Protein AF-A0A3S5BQ56-F1 (afdb_monomer_lite)

InterPro domains:
  IPR033616 Bridge-like lipid transfer protein family member 1 [PTHR31640] (2-91)

Sequence (92 aa):
MNPGRLQLAGLEFRGHAMFSHYQLPLISDALEYAWLMELTMGRLSGQVTTPELVTLINFLSSFLSTATDLENELIPSRSYELCQHSWPQEAG

Foldseek 3Di:
DDDKDKDWPDKDKDKDFDADPDPQPPPDPDSGLDIDIDIDTGDIDIGDDPVNVVVVVVVVVVVVCVVPPPVPDPDPPDPADADSSRDGDDDD

Secondary structure (DSSP, 8-state):
-PPPEEEES-EEEEEEEEE--S---TT-S--EEEEEEEEEE--EEEE--HHHHHHHHHHHHHHHHHHT-GGG----SSSSPBPTTS-BPP--

Structure (mmCIF, N/CA/C/O backbone):
data_AF-A0A3S5BQ56-F1
#
_entry.id   AF-A0A3S5BQ56-F1
#
loop_
_atom_site.group_PDB
_atom_site.id
_atom_site.type_symbol
_atom_site.label_atom_id
_atom_site.label_alt_id
_atom_site.label_comp_id
_atom_site.label_asym_id
_atom_site.label_entity_id
_atom_site.label_seq_id
_atom_site.pdbx_PDB_ins_code
_atom_site.Cartn_x
_atom_site.Cartn_y
_atom_site.Cartn_z
_atom_site.occupancy
_atom_site.B_iso_or_equiv
_atom_site.auth_seq_id
_atom_site.auth_comp_id
_atom_site.auth_asym_id
_atom_site.auth_atom_id
_atom_site.pdbx_PDB_model_num
ATOM 1 N N . MET A 1 1 ? -12.330 -3.853 32.561 1.00 52.88 1 MET A N 1
ATOM 2 C CA . MET A 1 1 ? -12.196 -3.132 31.275 1.00 52.88 1 MET A CA 1
ATOM 3 C C . MET A 1 1 ? -12.141 -4.179 30.180 1.00 52.88 1 MET A C 1
ATOM 5 O O . MET A 1 1 ? -11.335 -5.091 30.303 1.00 52.88 1 MET A O 1
ATOM 9 N N . ASN A 1 2 ? -13.039 -4.124 29.193 1.00 65.00 2 ASN A N 1
ATOM 10 C CA . ASN A 1 2 ? -12.979 -5.045 28.055 1.00 65.00 2 ASN A CA 1
ATOM 11 C C . ASN A 1 2 ? -11.831 -4.617 27.129 1.00 65.00 2 ASN A C 1
ATOM 13 O O . ASN A 1 2 ? -11.717 -3.419 26.866 1.00 65.00 2 ASN A O 1
ATOM 17 N N . PRO A 1 3 ? -10.982 -5.544 26.656 1.00 73.25 3 PRO A N 1
ATOM 18 C CA . PRO A 1 3 ? -9.971 -5.216 25.659 1.00 73.25 3 PRO A CA 1
ATOM 19 C C . PRO A 1 3 ? -10.657 -4.766 24.363 1.00 73.25 3 PRO A C 1
ATOM 21 O O . PRO A 1 3 ? -11.652 -5.372 23.949 1.00 73.25 3 PRO A O 1
ATOM 24 N N . GLY A 1 4 ? -10.133 -3.703 23.749 1.00 80.44 4 GLY A N 1
ATOM 25 C CA . GLY A 1 4 ? -10.547 -3.277 22.417 1.00 80.44 4 GLY A CA 1
ATOM 26 C C . GLY A 1 4 ? -10.285 -4.384 21.400 1.00 80.44 4 GLY A C 1
ATOM 27 O O . GLY A 1 4 ? -9.450 -5.267 21.598 1.00 80.44 4 GLY A O 1
ATOM 28 N N . ARG A 1 5 ? -11.085 -4.410 20.339 1.00 81.56 5 ARG A N 1
ATOM 29 C CA . ARG A 1 5 ? -10.937 -5.359 19.234 1.00 81.56 5 ARG A CA 1
ATOM 30 C C . ARG A 1 5 ? -11.333 -4.654 17.955 1.00 81.56 5 ARG A C 1
ATOM 32 O O . ARG A 1 5 ? -12.453 -4.154 17.861 1.00 81.56 5 ARG A O 1
ATOM 39 N N . LEU A 1 6 ? -10.430 -4.660 16.982 1.00 85.12 6 LEU A N 1
ATOM 40 C CA . LEU A 1 6 ? -10.645 -4.168 15.628 1.00 85.12 6 LEU A CA 1
ATOM 41 C C . LEU A 1 6 ? -10.743 -5.371 14.683 1.00 85.12 6 LEU A C 1
ATOM 43 O O . LEU A 1 6 ? -9.915 -6.277 14.748 1.00 85.12 6 LEU A O 1
ATOM 47 N N . GLN A 1 7 ? -11.748 -5.392 13.815 1.00 86.88 7 GLN A N 1
ATOM 48 C CA . GLN A 1 7 ? -11.957 -6.448 12.831 1.00 86.88 7 GLN A CA 1
ATOM 49 C C . GLN A 1 7 ? -12.011 -5.848 11.431 1.00 86.88 7 GLN A C 1
ATOM 51 O O . GLN A 1 7 ? -12.800 -4.937 11.175 1.00 86.88 7 GLN A O 1
ATOM 56 N N . LEU A 1 8 ? -11.215 -6.409 10.524 1.00 88.62 8 LEU A N 1
ATOM 57 C CA . LEU A 1 8 ? -11.302 -6.158 9.093 1.00 88.62 8 LEU A CA 1
ATOM 58 C C . LEU A 1 8 ? -12.014 -7.338 8.431 1.00 88.62 8 LEU A C 1
ATOM 60 O O . LEU A 1 8 ? -11.561 -8.474 8.540 1.00 88.62 8 LEU A O 1
ATOM 64 N N . ALA A 1 9 ? -13.136 -7.074 7.765 1.00 90.94 9 ALA A N 1
ATOM 65 C CA . ALA A 1 9 ? -13.934 -8.121 7.130 1.00 90.94 9 ALA A CA 1
ATOM 66 C C . ALA A 1 9 ? -13.231 -8.782 5.927 1.00 90.94 9 ALA A C 1
ATOM 68 O O . ALA A 1 9 ? -13.573 -9.906 5.576 1.00 90.94 9 ALA A O 1
ATOM 69 N N . GLY A 1 10 ? -12.256 -8.105 5.312 1.00 90.88 10 GLY A N 1
ATOM 70 C CA . GLY A 1 10 ? -11.450 -8.654 4.223 1.00 90.88 10 GLY A CA 1
ATOM 71 C C . GLY A 1 10 ? -10.442 -7.648 3.670 1.00 90.88 10 GLY A C 1
ATOM 72 O O . GLY A 1 10 ? -10.647 -6.438 3.778 1.00 90.88 10 GLY A O 1
ATOM 73 N N . LEU A 1 11 ? -9.364 -8.162 3.085 1.00 91.94 11 LEU A N 1
ATOM 74 C CA . LEU A 1 11 ? -8.387 -7.412 2.301 1.00 91.94 11 LEU A CA 1
ATOM 75 C C . LEU A 1 11 ? -8.014 -8.282 1.099 1.00 91.94 11 LEU A C 1
ATOM 77 O O . LEU A 1 11 ? -7.493 -9.380 1.284 1.00 91.94 11 LEU A O 1
ATOM 81 N N . GLU A 1 12 ? -8.312 -7.814 -0.106 1.00 95.12 12 GLU A N 1
ATOM 82 C CA . GLU A 1 12 ? -8.025 -8.518 -1.354 1.00 95.12 12 GLU A CA 1
ATOM 83 C C . GLU A 1 12 ? -7.178 -7.623 -2.254 1.00 95.12 12 GLU A C 1
ATOM 85 O O . GLU A 1 12 ? -7.499 -6.455 -2.464 1.00 95.12 12 GLU A O 1
ATOM 90 N N . PHE A 1 13 ? -6.098 -8.183 -2.790 1.00 93.88 13 PHE A N 1
ATOM 91 C CA . PHE A 1 13 ? -5.260 -7.542 -3.792 1.00 93.88 13 PHE A CA 1
ATOM 92 C C . PHE A 1 13 ? -5.239 -8.415 -5.043 1.00 93.88 13 PHE A C 1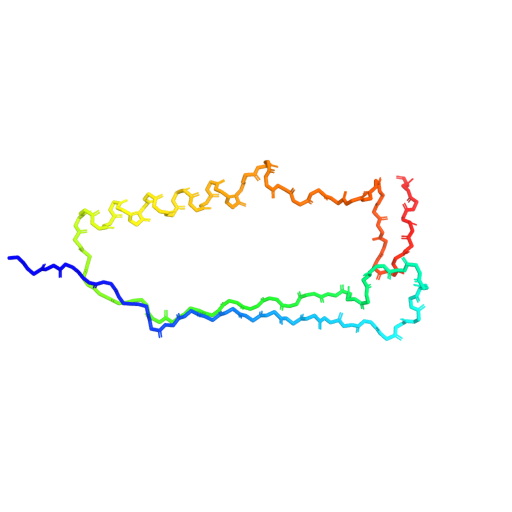
ATOM 94 O O . PHE A 1 13 ? -4.934 -9.608 -4.962 1.00 93.88 13 PHE A O 1
ATOM 101 N N . ARG A 1 14 ? -5.563 -7.827 -6.194 1.00 92.69 14 ARG A N 1
ATOM 102 C CA . ARG A 1 14 ? -5.567 -8.504 -7.492 1.00 92.69 14 ARG A CA 1
ATOM 103 C C . ARG A 1 14 ? -4.644 -7.764 -8.445 1.00 92.69 14 ARG A C 1
ATOM 105 O O . ARG A 1 14 ? -4.764 -6.556 -8.616 1.00 92.69 14 ARG A O 1
ATOM 112 N N . GLY A 1 15 ? -3.750 -8.505 -9.087 1.00 90.94 15 GLY A N 1
ATOM 113 C CA . GLY A 1 15 ? -2.896 -8.005 -10.158 1.00 90.94 15 GLY A CA 1
ATOM 114 C C . GLY A 1 15 ? -3.226 -8.715 -11.463 1.00 90.94 15 GLY A C 1
ATOM 115 O O . GLY A 1 15 ? -3.307 -9.943 -11.497 1.00 90.94 15 GLY A O 1
ATOM 116 N N . HIS A 1 16 ? -3.409 -7.948 -12.531 1.00 88.50 16 HIS A N 1
ATOM 117 C CA . HIS A 1 16 ? -3.636 -8.457 -13.875 1.00 88.50 16 HIS A CA 1
ATOM 118 C C . HIS A 1 16 ? -2.611 -7.852 -14.833 1.00 88.50 16 HIS A C 1
ATOM 120 O O . HIS A 1 16 ? -2.645 -6.654 -15.118 1.00 88.50 16 HIS A O 1
ATOM 126 N N . ALA A 1 17 ? -1.712 -8.698 -15.333 1.00 82.69 17 ALA A N 1
ATOM 127 C CA . ALA A 1 17 ? -0.800 -8.343 -16.409 1.00 82.69 17 ALA A CA 1
ATOM 128 C C . ALA A 1 17 ? -1.545 -8.359 -17.752 1.00 82.69 17 ALA A C 1
ATOM 130 O O . ALA A 1 17 ? -2.297 -9.293 -18.048 1.00 82.69 17 ALA A O 1
ATOM 131 N N . MET A 1 18 ? -1.356 -7.318 -18.561 1.00 78.88 18 MET A N 1
ATOM 132 C CA . MET A 1 18 ? -1.932 -7.207 -19.899 1.00 78.88 18 MET A CA 1
ATOM 133 C C . MET A 1 18 ? -0.831 -7.342 -20.942 1.00 78.88 18 MET A C 1
ATOM 135 O O . MET A 1 18 ? 0.102 -6.542 -20.982 1.00 78.88 18 MET A O 1
ATOM 139 N N . PHE A 1 19 ? -0.961 -8.345 -21.805 1.00 72.31 19 PHE A N 1
ATOM 140 C CA . PHE A 1 19 ? 0.030 -8.657 -22.830 1.00 72.31 19 PHE A CA 1
ATOM 141 C C . PHE A 1 19 ? -0.314 -7.984 -24.155 1.00 72.31 19 PHE A C 1
ATOM 143 O O . PHE A 1 19 ? -1.476 -7.951 -24.567 1.00 72.31 19 PHE A O 1
ATOM 150 N N . SER A 1 20 ? 0.702 -7.465 -24.841 1.00 66.44 20 SER A N 1
ATOM 151 C CA . SER A 1 20 ? 0.512 -6.891 -26.172 1.00 66.44 20 SER A CA 1
ATOM 152 C C . SER A 1 20 ? 0.426 -7.996 -27.236 1.00 66.44 20 SER A C 1
ATOM 154 O O . SER A 1 20 ? 1.119 -9.008 -27.153 1.00 66.44 20 SER A O 1
ATOM 156 N N . HIS A 1 21 ? -0.399 -7.786 -28.267 1.00 60.69 21 HIS A N 1
ATOM 157 C CA . HIS A 1 21 ? -0.461 -8.668 -29.442 1.00 60.69 21 HIS A CA 1
ATOM 158 C C . HIS A 1 21 ? 0.618 -8.341 -30.495 1.00 60.69 21 HIS A C 1
ATOM 160 O O . HIS A 1 21 ? 0.762 -9.060 -31.484 1.00 60.69 21 HIS A O 1
A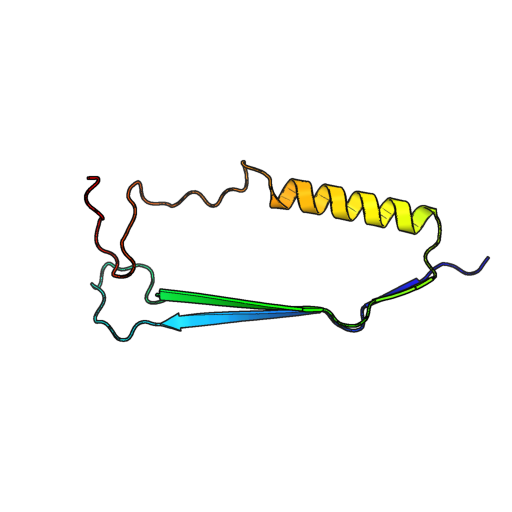TOM 166 N N . TYR A 1 22 ? 1.370 -7.251 -30.318 1.00 63.56 22 TYR A N 1
ATOM 167 C CA . TYR A 1 22 ? 2.429 -6.874 -31.248 1.00 63.56 22 TYR A CA 1
ATOM 168 C C . TYR A 1 22 ? 3.628 -7.815 -31.104 1.00 63.56 22 TYR A C 1
ATOM 170 O O . TYR A 1 22 ? 3.991 -8.216 -29.999 1.00 63.56 22 TYR A O 1
ATOM 178 N N . GLN A 1 23 ? 4.252 -8.154 -32.236 1.00 61.16 23 GLN A N 1
ATOM 179 C CA . GLN A 1 23 ? 5.489 -8.934 -32.298 1.00 61.16 23 GLN A CA 1
ATOM 180 C C . GLN A 1 23 ? 6.642 -8.100 -31.726 1.00 61.16 23 GLN A C 1
ATOM 182 O O . GLN A 1 23 ? 7.402 -7.472 -32.464 1.00 61.16 23 GLN A O 1
ATOM 187 N N . LEU A 1 24 ? 6.726 -8.042 -30.398 1.00 63.97 24 LEU A N 1
ATOM 188 C CA . LEU A 1 24 ? 7.845 -7.434 -29.697 1.00 63.97 24 LEU A CA 1
ATOM 189 C C . LEU A 1 24 ? 9.145 -8.147 -30.113 1.00 63.97 24 LEU A C 1
ATOM 191 O O . LEU A 1 24 ? 9.136 -9.362 -30.343 1.00 63.97 24 LEU A O 1
ATOM 195 N N . PRO A 1 25 ? 10.267 -7.416 -30.233 1.00 64.81 25 PRO A N 1
ATOM 196 C CA . PRO A 1 25 ? 11.562 -8.023 -30.517 1.00 64.81 25 PRO A CA 1
ATOM 197 C C . PRO A 1 25 ? 11.887 -9.122 -29.496 1.00 64.81 25 PRO A C 1
ATOM 199 O O . PRO A 1 25 ? 11.573 -8.969 -28.318 1.00 64.81 25 PRO A O 1
ATOM 202 N N . LEU A 1 26 ? 12.603 -10.178 -29.906 1.00 62.81 26 LEU A N 1
ATOM 203 C CA . LEU A 1 26 ? 13.035 -11.270 -29.009 1.00 62.81 26 LEU A CA 1
ATOM 204 C C . LEU A 1 26 ? 13.867 -10.800 -27.792 1.00 62.81 26 LEU A C 1
ATOM 206 O O . LEU A 1 26 ? 14.061 -11.567 -26.858 1.00 62.81 26 LEU A O 1
ATOM 210 N N . ILE A 1 27 ? 14.384 -9.567 -27.830 1.00 61.44 27 ILE A N 1
ATOM 211 C CA . ILE A 1 27 ? 15.193 -8.920 -26.781 1.00 61.44 27 ILE A CA 1
ATOM 212 C C . ILE A 1 27 ? 14.319 -8.159 -25.756 1.00 61.44 27 ILE A C 1
ATOM 214 O O . ILE A 1 27 ? 14.833 -7.610 -24.781 1.00 61.44 27 ILE A O 1
ATOM 218 N N . SER A 1 28 ? 13.001 -8.079 -25.962 1.00 62.41 28 SER A N 1
ATOM 219 C CA . SER A 1 28 ? 12.101 -7.421 -25.012 1.00 62.41 28 SER A CA 1
ATOM 220 C C . SER A 1 28 ? 11.920 -8.281 -23.756 1.00 62.41 28 SER A C 1
ATOM 222 O O . SER A 1 28 ? 11.448 -9.413 -23.838 1.00 62.41 28 SER A O 1
ATOM 224 N N . ASP A 1 29 ? 12.287 -7.727 -22.597 1.00 59.22 29 ASP A N 1
ATOM 225 C CA . ASP A 1 29 ? 12.180 -8.398 -21.291 1.00 59.22 29 ASP A CA 1
ATOM 226 C C . ASP A 1 29 ? 10.728 -8.493 -20.784 1.00 59.22 29 ASP A C 1
ATOM 228 O O . ASP A 1 29 ? 10.445 -9.287 -19.889 1.00 59.22 29 ASP A O 1
ATOM 232 N N . ALA A 1 30 ? 9.797 -7.703 -21.337 1.00 57.81 30 ALA A N 1
ATOM 233 C CA . ALA A 1 30 ? 8.416 -7.628 -20.870 1.00 57.81 30 ALA A CA 1
ATOM 234 C C . ALA A 1 30 ? 7.427 -7.712 -22.042 1.00 57.81 30 ALA A C 1
ATOM 236 O O . ALA A 1 30 ? 7.249 -6.768 -22.809 1.00 57.81 30 ALA A O 1
ATOM 237 N N . LEU A 1 31 ? 6.728 -8.848 -22.145 1.00 59.97 31 LEU A N 1
ATOM 238 C CA . LEU A 1 31 ? 5.553 -9.009 -23.019 1.00 59.97 31 LEU A CA 1
ATOM 239 C C . LEU A 1 31 ? 4.340 -8.195 -22.496 1.00 59.97 31 LEU A C 1
ATOM 241 O O . LEU A 1 31 ? 3.339 -8.014 -23.196 1.00 59.97 31 LEU A O 1
ATOM 245 N N . GLU A 1 32 ? 4.430 -7.735 -21.247 1.00 62.62 32 GLU A N 1
ATOM 246 C CA . GLU A 1 32 ? 3.401 -7.044 -20.476 1.00 62.62 32 GLU A CA 1
ATOM 247 C C . GLU A 1 32 ? 3.458 -5.539 -20.748 1.00 62.62 32 GLU A C 1
ATOM 249 O O . GLU A 1 32 ? 4.409 -4.855 -20.384 1.00 62.62 32 GLU A O 1
ATOM 254 N N . TYR A 1 33 ? 2.431 -5.016 -21.410 1.00 67.31 33 TYR A N 1
ATOM 255 C CA . TYR A 1 33 ? 2.340 -3.601 -21.766 1.00 67.31 33 TYR A CA 1
ATOM 256 C C . TYR A 1 33 ? 1.760 -2.752 -20.628 1.00 67.31 33 TYR A C 1
ATOM 258 O O . TYR A 1 33 ? 2.078 -1.572 -20.491 1.00 67.31 33 TYR A O 1
ATOM 266 N N . ALA A 1 34 ? 0.872 -3.335 -19.823 1.00 70.19 34 ALA A N 1
ATOM 267 C CA . ALA A 1 34 ? 0.217 -2.652 -18.718 1.00 70.19 34 ALA A CA 1
ATOM 268 C C . ALA A 1 34 ? -0.113 -3.618 -17.579 1.00 70.19 34 ALA A C 1
ATOM 270 O O . ALA A 1 34 ? -0.187 -4.835 -17.758 1.00 70.19 34 ALA A O 1
ATOM 271 N N . TRP A 1 35 ? -0.360 -3.033 -16.412 1.00 76.31 35 TRP A N 1
ATOM 272 C CA . TRP A 1 35 ? -0.613 -3.716 -15.155 1.00 76.31 35 TRP A CA 1
ATOM 273 C C . TRP A 1 35 ? -1.878 -3.084 -14.586 1.00 76.31 35 TRP A C 1
ATOM 275 O O . TRP A 1 35 ? -1.921 -1.870 -14.377 1.00 76.31 35 TRP A O 1
ATOM 285 N N . LEU A 1 36 ? -2.915 -3.883 -14.350 1.00 85.44 36 LEU A N 1
ATOM 286 C CA . LEU A 1 36 ? -4.076 -3.452 -13.583 1.00 85.44 36 LEU A CA 1
ATOM 287 C C . LEU A 1 36 ?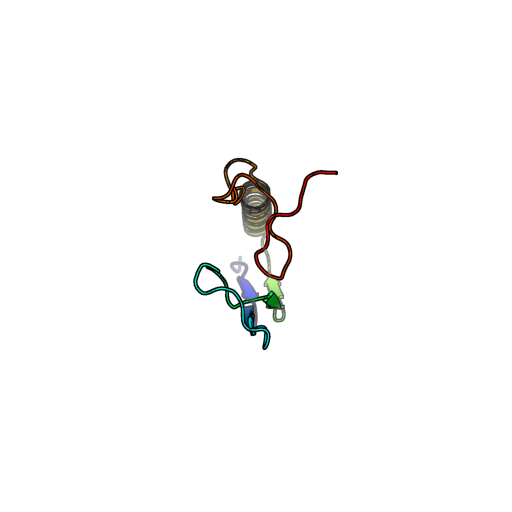 -3.948 -4.024 -12.176 1.00 85.44 36 LEU A C 1
ATOM 289 O O . LEU A 1 36 ? -3.969 -5.240 -11.991 1.00 85.44 36 LEU A O 1
ATOM 293 N N . MET A 1 37 ? -3.808 -3.140 -11.195 1.00 90.31 37 MET A N 1
ATOM 294 C CA . MET A 1 37 ? -3.790 -3.499 -9.782 1.00 90.31 37 MET A CA 1
ATOM 295 C C . MET A 1 37 ? -5.085 -3.019 -9.133 1.00 90.31 37 MET A C 1
ATOM 297 O O . MET A 1 37 ? -5.430 -1.843 -9.230 1.00 90.31 37 MET A O 1
ATOM 301 N N . GLU A 1 38 ? -5.792 -3.924 -8.468 1.00 93.88 38 GLU A N 1
ATOM 302 C CA . GLU A 1 38 ? -7.016 -3.641 -7.725 1.00 93.88 38 GLU A CA 1
ATOM 303 C C . GLU A 1 38 ? -6.807 -4.006 -6.254 1.00 93.88 38 GLU A C 1
ATOM 305 O O . GLU A 1 38 ? -6.411 -5.126 -5.927 1.00 93.88 38 GLU A O 1
ATOM 310 N N . LEU A 1 39 ? -7.070 -3.050 -5.362 1.00 92.69 39 LEU A N 1
ATOM 311 C CA . LEU A 1 39 ? -7.044 -3.253 -3.919 1.00 92.69 39 LEU A CA 1
ATOM 312 C C . LEU A 1 39 ? -8.456 -3.055 -3.372 1.00 92.69 39 LEU A C 1
ATOM 314 O O . LEU A 1 39 ? -8.993 -1.948 -3.403 1.00 92.69 39 LEU A O 1
ATOM 318 N N . THR A 1 40 ? -9.029 -4.124 -2.831 1.00 94.44 40 THR A N 1
ATOM 319 C CA . THR A 1 40 ? -10.363 -4.125 -2.235 1.00 94.44 40 THR A CA 1
ATOM 320 C C . THR A 1 40 ? -10.253 -4.339 -0.732 1.00 94.44 40 THR A C 1
ATOM 322 O O . THR A 1 40 ? -9.693 -5.327 -0.256 1.00 94.44 40 THR A O 1
ATOM 325 N N . MET A 1 41 ? -10.820 -3.412 0.039 1.00 94.12 41 MET A N 1
ATOM 326 C CA . MET A 1 41 ? -10.849 -3.476 1.497 1.00 94.12 41 MET A CA 1
ATOM 327 C C . MET A 1 41 ? -12.291 -3.606 1.991 1.00 94.12 41 MET A C 1
ATOM 329 O O . MET A 1 41 ? -13.174 -2.841 1.609 1.00 94.12 41 MET A O 1
ATOM 333 N N . GLY A 1 42 ? -12.529 -4.595 2.848 1.00 91.62 42 GLY A N 1
ATOM 334 C CA . GLY A 1 42 ? -13.814 -4.824 3.494 1.00 91.62 42 GLY A CA 1
ATOM 335 C C . GLY A 1 42 ? -14.078 -3.856 4.648 1.00 91.62 42 GLY A C 1
ATOM 336 O O . GLY A 1 42 ? -13.271 -2.991 4.985 1.00 91.62 42 GLY A O 1
ATOM 337 N N . ARG A 1 43 ? -15.226 -4.028 5.313 1.00 91.12 43 ARG A N 1
ATOM 338 C CA . ARG A 1 43 ? -15.603 -3.192 6.460 1.00 91.12 43 ARG A CA 1
ATOM 339 C C . ARG A 1 43 ? -14.601 -3.341 7.606 1.00 91.12 43 ARG A C 1
ATOM 341 O O . ARG A 1 43 ? -14.366 -4.453 8.080 1.00 91.12 43 ARG A O 1
ATOM 348 N N . LEU A 1 44 ? -14.097 -2.211 8.092 1.00 88.94 44 LEU A N 1
ATOM 349 C CA . LEU A 1 44 ? -13.357 -2.112 9.345 1.00 88.94 44 LEU A CA 1
ATOM 350 C C . LEU A 1 44 ? -14.332 -1.747 10.472 1.00 88.94 44 LEU A C 1
ATOM 352 O O . LEU A 1 44 ? -15.001 -0.719 10.404 1.00 88.94 44 LEU A O 1
ATOM 356 N N . SER A 1 45 ? -14.458 -2.592 11.494 1.00 87.69 45 SER A N 1
ATOM 357 C CA . SER A 1 45 ? -15.371 -2.361 12.622 1.00 87.69 45 SER A CA 1
ATOM 358 C C . SER A 1 45 ? -14.782 -2.863 13.931 1.00 87.69 45 SER A C 1
ATOM 360 O O . SER A 1 45 ? -14.102 -3.884 13.945 1.00 87.69 45 SER A O 1
ATOM 362 N N . GLY A 1 46 ? -15.060 -2.184 15.041 1.00 87.00 46 GLY A N 1
ATOM 363 C CA . GLY A 1 46 ? -14.537 -2.590 16.339 1.00 87.00 46 GLY A CA 1
ATOM 364 C C . GLY A 1 46 ? -14.582 -1.492 17.390 1.00 87.00 46 GLY A C 1
ATOM 365 O O . GLY A 1 46 ? -15.019 -0.376 17.115 1.00 87.00 46 GLY A O 1
ATOM 366 N N . GLN A 1 47 ? -14.111 -1.818 18.591 1.00 86.88 47 GLN A N 1
ATOM 367 C CA . GLN A 1 47 ? -13.802 -0.830 19.624 1.00 86.88 47 GLN A CA 1
ATOM 368 C C . GLN A 1 47 ? -12.295 -0.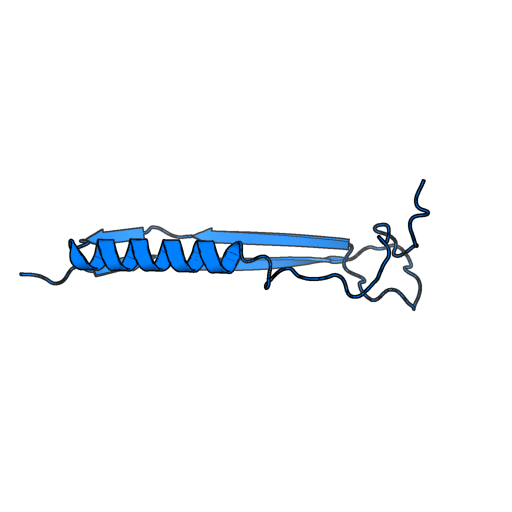659 19.703 1.00 86.88 47 GLN A C 1
ATOM 370 O O . GLN A 1 47 ? -11.571 -1.646 19.808 1.00 86.88 47 GLN A O 1
ATOM 375 N N . VAL A 1 48 ? -11.850 0.591 19.674 1.00 83.06 48 VAL A N 1
ATOM 376 C CA . VAL A 1 48 ? -10.443 0.958 19.807 1.00 83.06 48 VAL A CA 1
ATOM 377 C C . VAL A 1 48 ? -10.251 1.627 21.155 1.00 83.06 48 VAL A C 1
ATOM 379 O O . VAL A 1 48 ? -10.976 2.558 21.508 1.00 83.06 48 VAL A O 1
ATOM 382 N N . THR A 1 49 ? -9.271 1.150 21.910 1.00 86.50 49 THR A N 1
ATOM 383 C CA . THR A 1 49 ? -8.793 1.818 23.119 1.00 86.50 49 THR A CA 1
ATOM 384 C C . THR A 1 49 ? -7.706 2.838 22.770 1.00 86.50 49 THR A C 1
ATOM 386 O O . THR A 1 49 ? -7.025 2.723 21.752 1.00 86.50 49 THR A O 1
ATOM 389 N N . THR A 1 50 ? -7.506 3.847 23.621 1.00 86.06 50 THR A N 1
ATOM 390 C CA . THR A 1 50 ? -6.481 4.887 23.421 1.00 86.06 50 THR A CA 1
ATOM 391 C C . THR A 1 50 ? -5.081 4.349 23.070 1.00 86.06 50 THR A C 1
ATOM 393 O O . THR A 1 50 ? -4.496 4.864 22.119 1.00 86.06 50 THR A O 1
ATOM 396 N N . PRO A 1 51 ? -4.517 3.332 23.758 1.00 83.81 51 PRO A N 1
ATOM 397 C CA . PRO A 1 51 ? -3.203 2.802 23.384 1.00 83.81 51 PRO A CA 1
ATOM 398 C C . PRO A 1 51 ? -3.196 2.119 22.007 1.00 83.81 51 PRO A C 1
ATOM 400 O O . PRO A 1 51 ? -2.242 2.299 21.256 1.00 83.81 51 PRO A O 1
ATOM 403 N N . GLU A 1 52 ? -4.259 1.402 21.631 1.00 83.69 52 GLU A N 1
ATOM 404 C CA . GLU A 1 52 ? -4.368 0.760 20.310 1.00 83.69 52 GLU A CA 1
ATOM 405 C C . GLU A 1 52 ? -4.426 1.792 19.176 1.00 83.69 52 GLU A C 1
ATOM 407 O O . GLU A 1 52 ? -3.857 1.571 18.107 1.00 83.69 52 GLU A O 1
ATOM 412 N N . LEU A 1 53 ? -5.058 2.947 19.416 1.00 87.25 53 LEU A N 1
ATOM 413 C CA . LEU A 1 53 ? -5.073 4.054 18.459 1.00 87.25 53 LEU A CA 1
ATOM 414 C C . LEU A 1 53 ? -3.661 4.596 18.204 1.00 87.25 53 LEU A C 1
ATOM 416 O O . LEU A 1 53 ? -3.291 4.826 17.055 1.00 87.25 53 LEU A O 1
ATOM 420 N N . VAL A 1 54 ? -2.862 4.769 19.260 1.00 90.50 54 VAL A N 1
ATOM 421 C CA . VAL A 1 54 ? -1.467 5.223 19.139 1.00 90.50 54 VAL A CA 1
ATOM 422 C C . VAL A 1 54 ? -0.644 4.212 18.345 1.00 90.50 54 VAL A C 1
ATOM 424 O O . VAL A 1 54 ? 0.104 4.598 17.448 1.00 90.50 54 VAL A O 1
ATOM 427 N N . THR A 1 55 ? -0.817 2.916 18.612 1.00 88.88 55 THR A N 1
ATOM 428 C CA . THR A 1 55 ? -0.162 1.857 17.834 1.00 88.88 55 THR A CA 1
ATOM 429 C C . THR A 1 55 ? -0.538 1.924 16.354 1.00 88.88 55 THR A C 1
ATOM 431 O O . THR A 1 55 ? 0.339 1.802 15.503 1.00 88.88 55 THR A O 1
ATOM 434 N N . LEU A 1 56 ? -1.812 2.168 16.036 1.00 88.69 56 LEU A N 1
ATOM 435 C CA . LEU A 1 56 ? -2.290 2.272 14.657 1.00 88.69 56 LEU A CA 1
ATOM 436 C C . LEU A 1 56 ? -1.729 3.506 13.933 1.00 88.69 56 LEU A C 1
ATOM 438 O O . LEU A 1 56 ? -1.331 3.405 12.775 1.00 88.69 56 LEU A O 1
ATOM 442 N N . ILE A 1 57 ? -1.634 4.648 14.617 1.00 92.88 57 ILE A N 1
ATOM 443 C CA . ILE A 1 57 ? -1.017 5.867 14.071 1.00 92.88 57 ILE A CA 1
ATOM 444 C C . ILE A 1 57 ? 0.473 5.647 13.797 1.00 92.88 57 ILE A C 1
ATOM 446 O O . ILE A 1 57 ? 0.962 6.019 12.730 1.00 92.88 57 ILE A O 1
ATOM 450 N N . ASN A 1 58 ? 1.192 5.018 14.729 1.00 94.56 58 ASN A N 1
ATOM 451 C CA . ASN A 1 58 ? 2.607 4.702 14.547 1.00 94.56 58 ASN A CA 1
ATOM 452 C C . ASN A 1 58 ? 2.812 3.738 13.376 1.00 94.56 58 ASN A C 1
ATOM 454 O O . ASN A 1 58 ? 3.661 3.992 12.529 1.00 94.56 58 ASN A O 1
ATOM 458 N N . PHE A 1 59 ? 1.994 2.684 13.288 1.00 92.62 59 PHE A N 1
ATOM 459 C CA . PHE A 1 59 ? 2.008 1.760 12.156 1.00 92.62 59 PHE A CA 1
ATOM 460 C C . PHE A 1 59 ? 1.806 2.494 10.826 1.00 92.62 59 PHE A C 1
ATOM 462 O O . PHE A 1 59 ? 2.605 2.313 9.914 1.00 92.62 59 PHE A O 1
ATOM 469 N N . LEU A 1 60 ? 0.784 3.351 10.726 1.00 94.19 60 LEU A N 1
ATOM 470 C CA . LEU A 1 60 ? 0.521 4.128 9.513 1.00 94.19 60 LEU A CA 1
ATOM 471 C C . LEU A 1 60 ? 1.690 5.050 9.170 1.00 94.19 60 LEU A C 1
ATOM 473 O O . LEU A 1 60 ? 2.086 5.127 8.015 1.00 94.19 60 LEU A O 1
ATOM 477 N N . SER A 1 61 ? 2.269 5.716 10.164 1.00 95.50 61 SER A N 1
ATOM 478 C CA . SER A 1 61 ? 3.385 6.640 9.952 1.00 95.50 61 SER A CA 1
ATOM 479 C C . SER A 1 61 ? 4.626 5.906 9.441 1.00 95.50 61 SER A C 1
ATOM 481 O O . SER A 1 61 ? 5.234 6.335 8.464 1.00 95.50 61 SER A O 1
ATOM 483 N N . SER A 1 62 ? 4.966 4.765 10.049 1.00 94.00 62 SER A N 1
ATOM 484 C CA . SER A 1 62 ? 6.050 3.898 9.578 1.00 94.00 62 SER A CA 1
ATOM 485 C C . SER A 1 62 ? 5.768 3.345 8.184 1.00 94.00 62 SER A C 1
ATOM 487 O O . SER A 1 62 ? 6.648 3.383 7.334 1.00 94.00 62 SER A O 1
ATOM 489 N N . PHE A 1 63 ? 4.540 2.893 7.922 1.00 91.56 63 PHE A N 1
ATOM 490 C CA . PHE A 1 63 ? 4.139 2.392 6.610 1.00 91.56 63 PHE A CA 1
ATOM 491 C C . PHE A 1 63 ? 4.283 3.462 5.522 1.00 91.56 63 PHE A C 1
ATOM 493 O O . PHE A 1 63 ? 4.880 3.185 4.487 1.00 91.56 63 PHE A O 1
ATOM 500 N N . LEU A 1 64 ? 3.795 4.685 5.765 1.00 93.62 64 LEU A N 1
ATOM 501 C CA . LEU A 1 64 ? 3.957 5.802 4.831 1.00 93.62 64 LEU A CA 1
ATOM 502 C C . LEU A 1 64 ? 5.435 6.121 4.609 1.00 93.62 64 LEU A C 1
ATOM 504 O O . LEU A 1 64 ? 5.847 6.247 3.464 1.00 93.62 64 LEU A O 1
ATOM 508 N N . SER A 1 65 ? 6.227 6.198 5.682 1.00 91.75 65 SER A N 1
ATOM 509 C CA . SER A 1 65 ? 7.660 6.481 5.579 1.00 91.75 65 SER A CA 1
ATOM 510 C C . SER A 1 65 ? 8.386 5.452 4.718 1.00 91.75 65 SER A C 1
ATOM 512 O O . SER A 1 65 ? 9.192 5.841 3.887 1.00 91.75 65 SER A O 1
ATOM 514 N N . THR A 1 66 ? 8.093 4.160 4.892 1.00 90.25 66 THR A N 1
ATOM 515 C CA . THR A 1 66 ? 8.669 3.091 4.065 1.00 90.25 66 THR A CA 1
ATOM 516 C C . THR A 1 66 ? 8.156 3.144 2.626 1.00 90.25 66 THR A C 1
ATOM 518 O O . THR A 1 66 ? 8.916 2.909 1.694 1.00 90.25 66 THR A O 1
ATOM 521 N N . ALA A 1 67 ? 6.874 3.456 2.423 1.00 88.19 67 ALA A N 1
ATOM 522 C CA . ALA A 1 67 ? 6.278 3.528 1.092 1.00 88.19 67 ALA A CA 1
ATOM 523 C C . ALA A 1 67 ? 6.810 4.705 0.256 1.00 88.19 67 ALA A C 1
ATOM 525 O O . ALA A 1 67 ? 6.830 4.612 -0.967 1.00 88.19 67 ALA A O 1
ATOM 526 N N . THR A 1 68 ? 7.223 5.801 0.899 1.00 89.50 68 THR A N 1
ATOM 527 C CA . THR A 1 68 ? 7.778 6.994 0.236 1.00 89.50 68 THR A CA 1
ATOM 528 C C . THR A 1 68 ? 9.296 7.102 0.361 1.00 89.50 68 THR A C 1
ATOM 530 O O . THR A 1 68 ? 9.844 8.171 0.094 1.00 89.50 68 THR A O 1
ATOM 533 N N . ASP A 1 69 ? 9.971 6.054 0.835 1.00 88.75 69 ASP A N 1
ATOM 534 C CA . ASP A 1 69 ? 11.419 6.080 1.005 1.00 88.75 69 ASP A CA 1
ATOM 535 C C . ASP A 1 69 ? 12.109 6.082 -0.362 1.00 88.75 69 ASP A C 1
ATOM 537 O O . ASP A 1 69 ? 11.925 5.164 -1.164 1.00 88.75 69 ASP A O 1
ATOM 541 N N . LEU A 1 70 ? 12.914 7.116 -0.610 1.00 78.38 70 LEU A N 1
ATOM 542 C CA . LEU A 1 70 ? 13.672 7.277 -1.848 1.00 78.38 70 LEU A CA 1
ATOM 543 C C . LEU A 1 70 ? 14.732 6.179 -2.005 1.00 78.38 70 LEU A C 1
ATOM 545 O O . LEU A 1 70 ? 15.077 5.817 -3.125 1.00 78.38 70 LEU A O 1
ATOM 549 N N . GLU A 1 71 ? 15.225 5.604 -0.901 1.00 81.75 71 GLU A N 1
ATOM 550 C CA . GLU A 1 71 ? 16.139 4.455 -0.965 1.00 81.75 71 GLU A CA 1
ATOM 551 C C . GLU A 1 71 ? 15.443 3.182 -1.469 1.00 81.75 71 GLU A C 1
ATOM 553 O O . GLU A 1 71 ? 16.106 2.263 -1.950 1.00 81.75 71 GLU A O 1
ATOM 558 N N . ASN A 1 72 ? 14.110 3.129 -1.394 1.00 76.25 72 ASN A N 1
ATOM 559 C CA . ASN A 1 72 ? 13.291 2.032 -1.899 1.00 76.25 72 ASN A CA 1
ATOM 560 C C . ASN A 1 72 ? 12.691 2.337 -3.285 1.00 76.25 72 ASN A C 1
ATOM 562 O O . ASN A 1 72 ? 11.768 1.648 -3.730 1.00 76.25 72 ASN A O 1
ATOM 566 N N . GLU A 1 73 ? 13.194 3.360 -3.985 1.00 73.69 73 GLU A N 1
ATOM 567 C CA . GLU A 1 73 ? 12.822 3.587 -5.377 1.00 73.69 73 GLU A CA 1
ATOM 568 C C . GLU A 1 73 ? 13.257 2.402 -6.243 1.00 73.69 73 GLU A C 1
ATOM 570 O O . GLU A 1 73 ? 14.398 1.933 -6.199 1.00 73.69 73 GLU A O 1
ATOM 575 N N . LEU A 1 74 ? 12.330 1.914 -7.070 1.00 69.62 74 LEU A N 1
ATOM 576 C CA . LEU A 1 74 ? 12.656 0.935 -8.096 1.00 69.62 74 LEU A CA 1
ATOM 577 C C . LEU A 1 74 ? 13.479 1.640 -9.175 1.00 69.62 74 LEU A C 1
ATOM 579 O O . LEU A 1 74 ? 12.932 2.233 -10.103 1.00 69.62 74 LEU A O 1
ATOM 583 N N . ILE A 1 75 ? 14.802 1.573 -9.044 1.00 72.19 75 ILE A N 1
ATOM 584 C CA . ILE A 1 75 ? 15.716 2.099 -10.054 1.00 72.19 75 ILE A CA 1
ATOM 585 C C . ILE A 1 75 ? 15.589 1.217 -11.305 1.00 72.19 75 ILE A C 1
ATOM 587 O O . ILE A 1 75 ? 15.806 0.001 -11.220 1.00 72.19 75 ILE A O 1
ATOM 591 N N . PRO A 1 76 ? 15.255 1.786 -12.477 1.00 64.62 76 PRO A N 1
ATOM 592 C CA . PRO A 1 76 ? 15.235 1.023 -13.712 1.00 64.62 76 PRO A CA 1
ATOM 593 C C . PRO A 1 76 ? 16.640 0.491 -14.004 1.00 64.62 76 PRO A C 1
ATOM 595 O O . PRO A 1 76 ? 17.637 1.204 -13.917 1.00 64.62 76 PRO A O 1
ATOM 598 N N . SER A 1 77 ? 16.733 -0.780 -14.392 1.00 68.12 77 SER A N 1
ATOM 599 C CA . SER A 1 77 ? 18.014 -1.425 -14.715 1.00 68.12 77 SER A CA 1
ATOM 600 C C . SER A 1 77 ? 18.686 -0.857 -15.974 1.00 68.12 77 SER A C 1
ATOM 602 O O . SER A 1 77 ? 19.834 -1.193 -16.267 1.00 68.12 77 SER A O 1
ATOM 604 N N . ARG A 1 78 ? 17.979 -0.011 -16.735 1.00 67.06 78 ARG A N 1
ATOM 605 C CA . ARG A 1 78 ? 18.413 0.560 -18.013 1.00 67.06 78 ARG A CA 1
ATOM 606 C C . ARG A 1 78 ? 18.534 2.078 -17.901 1.00 67.06 78 ARG A C 1
ATOM 608 O O . ARG A 1 78 ? 17.703 2.733 -17.287 1.00 67.06 78 ARG A O 1
ATOM 615 N N . SER A 1 79 ? 19.554 2.635 -18.548 1.00 67.38 79 SER A N 1
ATOM 616 C CA . SER A 1 79 ? 19.873 4.070 -18.537 1.00 67.38 79 SER A CA 1
ATOM 617 C C . SER A 1 79 ? 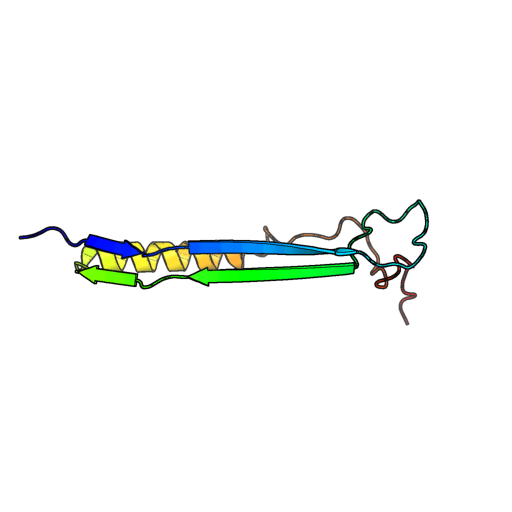19.066 4.909 -19.540 1.00 67.38 79 SER A C 1
ATOM 619 O O . SER A 1 79 ? 19.430 6.054 -19.797 1.00 67.38 79 SER A O 1
ATOM 621 N N . TYR A 1 80 ? 18.047 4.331 -20.181 1.00 66.62 80 TYR A N 1
ATOM 622 C CA . TYR A 1 80 ? 17.244 4.970 -21.222 1.00 66.62 80 TYR A CA 1
ATOM 623 C C . TYR A 1 80 ? 15.776 4.563 -21.089 1.00 66.62 80 TYR A C 1
ATOM 625 O O . TYR A 1 80 ? 15.472 3.411 -20.774 1.00 66.62 80 TYR A O 1
ATOM 633 N N . GLU A 1 81 ? 14.880 5.510 -21.365 1.00 65.81 81 GLU A N 1
ATOM 634 C CA . GLU A 1 81 ? 13.443 5.261 -21.424 1.00 65.81 81 GLU A CA 1
ATOM 635 C C . GLU A 1 81 ? 13.127 4.443 -22.683 1.00 65.81 81 GLU A C 1
ATOM 637 O O . GLU A 1 81 ? 13.505 4.787 -23.812 1.00 65.81 81 GLU A O 1
ATOM 642 N N . LEU A 1 82 ? 12.468 3.308 -22.475 1.00 69.44 82 LEU A N 1
ATOM 643 C CA . LEU A 1 82 ? 11.934 2.484 -23.545 1.00 69.44 82 LEU A CA 1
ATOM 644 C C . LEU A 1 82 ? 10.515 2.949 -23.842 1.00 69.44 82 LEU A C 1
ATOM 646 O O . LEU A 1 82 ? 9.691 3.065 -22.938 1.00 69.44 82 LEU A O 1
ATOM 650 N N . CYS A 1 83 ? 10.187 3.119 -25.120 1.00 72.50 83 CYS A N 1
ATOM 651 C CA . CYS A 1 83 ? 8.787 3.257 -25.486 1.00 72.50 83 CYS A CA 1
ATOM 652 C C . CYS A 1 83 ? 8.039 1.959 -25.134 1.00 72.50 83 CYS A C 1
ATOM 654 O O . CYS A 1 83 ? 8.642 0.892 -24.990 1.00 72.50 83 CYS A O 1
ATOM 656 N N . GLN A 1 84 ? 6.707 2.007 -25.090 1.00 63.66 84 GLN A N 1
ATOM 657 C CA . GLN A 1 84 ? 5.875 0.840 -24.758 1.00 63.66 84 GLN A CA 1
ATOM 658 C C . GLN A 1 84 ? 5.998 -0.340 -25.755 1.00 63.66 84 GLN A C 1
ATOM 660 O O . GLN A 1 84 ? 5.433 -1.406 -25.535 1.00 63.66 84 GLN A O 1
ATOM 665 N N . HIS A 1 85 ? 6.773 -0.177 -26.833 1.00 70.75 85 HIS A N 1
ATOM 666 C CA . HIS A 1 85 ? 7.138 -1.228 -27.788 1.00 70.75 85 HIS A CA 1
ATOM 667 C C . HIS A 1 85 ? 8.552 -1.797 -27.560 1.00 70.75 85 HIS A C 1
ATOM 669 O O . HIS A 1 85 ? 9.033 -2.574 -28.382 1.00 70.75 85 HIS A O 1
ATOM 675 N N . SER A 1 86 ? 9.241 -1.400 -26.483 1.00 67.44 86 SER A N 1
ATOM 676 C CA . SER A 1 86 ? 10.639 -1.750 -26.185 1.00 67.44 86 SER A CA 1
ATOM 677 C C . SER A 1 86 ? 11.673 -1.228 -27.200 1.00 67.44 86 SER A C 1
ATOM 679 O O . SER A 1 86 ? 12.662 -1.905 -27.480 1.00 67.44 86 SER A O 1
ATOM 681 N N . TRP A 1 87 ? 11.483 -0.007 -27.714 1.00 71.25 87 TRP A N 1
ATOM 682 C CA . TRP A 1 87 ? 12.479 0.706 -28.531 1.00 71.25 87 TRP A CA 1
ATOM 683 C C . TRP A 1 87 ? 13.073 1.865 -27.723 1.00 71.25 87 TRP A C 1
ATOM 685 O O . TRP A 1 87 ? 12.329 2.492 -26.964 1.00 71.25 87 TRP A O 1
ATOM 695 N N . PRO A 1 88 ? 14.375 2.173 -27.864 1.00 73.38 88 PRO A N 1
ATOM 696 C CA . PRO A 1 88 ? 14.969 3.329 -27.202 1.00 73.38 88 PRO A CA 1
ATOM 697 C C . PRO A 1 88 ? 14.292 4.613 -27.691 1.00 73.38 88 PRO A C 1
ATOM 699 O O . PRO A 1 88 ? 14.164 4.829 -28.897 1.00 73.38 88 PRO A O 1
ATOM 702 N N . GLN A 1 89 ? 13.837 5.455 -26.764 1.00 68.75 89 GLN A N 1
ATOM 70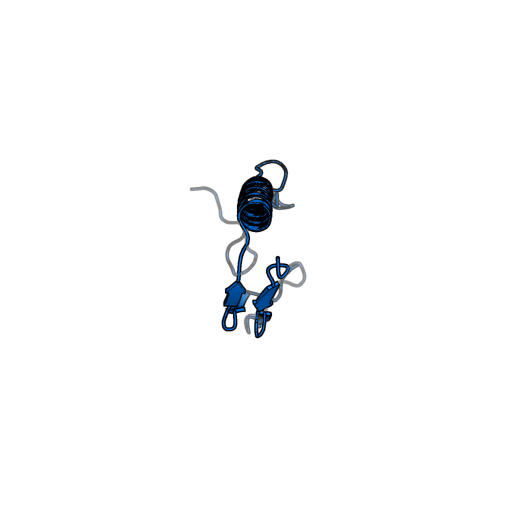3 C CA . GLN A 1 89 ? 13.370 6.794 -27.109 1.00 68.75 89 GLN A CA 1
ATOM 704 C C . GLN A 1 89 ? 14.596 7.691 -27.295 1.00 68.75 89 GLN A C 1
ATOM 706 O O . GLN A 1 89 ? 15.384 7.865 -26.366 1.00 68.75 89 GLN A O 1
ATOM 711 N N . GLU A 1 90 ? 14.789 8.231 -28.499 1.00 65.88 90 GLU A N 1
ATOM 712 C CA . GLU A 1 90 ? 15.832 9.233 -28.718 1.00 65.88 90 GLU A CA 1
ATOM 713 C C . GLU A 1 90 ? 15.484 10.480 -27.896 1.00 65.88 90 GLU A C 1
ATOM 715 O O . GLU A 1 90 ? 14.381 11.020 -28.013 1.00 65.88 90 GLU A O 1
ATOM 720 N N . ALA A 1 91 ? 16.399 10.886 -27.013 1.00 56.88 91 ALA A N 1
ATOM 721 C CA . ALA A 1 91 ? 16.263 12.100 -26.223 1.00 56.88 91 ALA A CA 1
ATOM 722 C C . ALA A 1 91 ? 16.277 13.303 -27.179 1.00 56.88 91 ALA A C 1
ATOM 724 O O . ALA A 1 91 ? 17.326 13.642 -27.728 1.00 56.88 91 ALA A O 1
ATOM 725 N N . GLY A 1 92 ? 15.098 13.876 -27.425 1.00 51.38 92 GLY A N 1
ATOM 726 C CA . GLY A 1 92 ? 14.941 15.151 -28.127 1.00 51.38 92 GLY A CA 1
ATOM 727 C C . GLY A 1 92 ? 15.387 16.326 -27.273 1.00 51.38 92 GLY A C 1
ATOM 728 O O . GLY A 1 92 ? 15.140 16.283 -26.046 1.00 51.38 92 GLY A O 1
#

pLDDT: mean 78.76, std 12.49, range [51.38, 95.5]

Radius of gyration: 21.39 Å; chains: 1; bounding box: 36×26×64 Å

Organism: NCBI:txid117903